Protein AF-A0A840ZQ53-F1 (afdb_monomer_lite)

Secondary structure (DSSP, 8-state):
------------------PPPP---S---HHHHHHHHHHHHHHHHHTS-HHHHHHHHHHHHHHHHHHHTSTTTHHHHHHHHHHHHHHHHHHHH-

Radius of gyration: 27.53 Å; chains: 1; bounding box: 45×70×69 Å

Foldseek 3Di:
DDDDDDDDDDDPPPPDDPPPPPPPPPDDDLLNVLLVVLLVQLVVLVPDDPVVSVVSVVVLVVVLVVLCPDDVSVSSVSNVVNNVVNVVVVVVVD

Structure (mmCIF, N/CA/C/O backbone):
data_AF-A0A840ZQ53-F1
#
_entry.id   AF-A0A840ZQ53-F1
#
loop_
_atom_site.group_PDB
_atom_site.id
_atom_site.type_symbol
_atom_site.label_atom_id
_atom_site.label_alt_id
_atom_site.label_comp_id
_atom_site.label_asym_id
_atom_site.label_entity_id
_atom_site.label_seq_id
_atom_site.pdbx_PDB_ins_code
_atom_site.Cartn_x
_atom_site.Cartn_y
_atom_site.Cartn_z
_atom_site.occupancy
_atom_site.B_iso_or_equiv
_atom_site.auth_seq_id
_atom_site.auth_comp_id
_atom_site.auth_asym_id
_atom_site.auth_atom_id
_atom_site.pdbx_PDB_model_num
ATOM 1 N N . MET A 1 1 ? -33.300 -55.354 54.629 1.00 41.25 1 MET A N 1
ATOM 2 C CA . MET A 1 1 ? -32.894 -55.943 53.335 1.00 41.25 1 MET A CA 1
ATOM 3 C C . MET A 1 1 ? -33.444 -55.016 52.264 1.00 41.25 1 MET A C 1
ATOM 5 O O . MET A 1 1 ? -34.653 -54.971 52.123 1.00 41.25 1 MET A O 1
ATOM 9 N N . SER A 1 2 ? -32.689 -54.037 51.747 1.00 45.34 2 SER A N 1
ATOM 10 C CA . SER A 1 2 ? -31.531 -54.182 50.826 1.00 45.34 2 SER A CA 1
ATOM 11 C C . SER A 1 2 ? -31.935 -55.078 49.650 1.00 45.34 2 SER A C 1
ATOM 13 O O . SER A 1 2 ? -32.347 -56.198 49.898 1.00 45.34 2 SER A O 1
ATOM 15 N N . GLU A 1 3 ? -31.959 -54.638 48.395 1.00 44.09 3 GLU A N 1
ATOM 16 C CA . GLU A 1 3 ? -30.860 -54.002 47.670 1.00 44.09 3 GLU A CA 1
ATOM 17 C C . GLU A 1 3 ? -31.331 -53.024 46.586 1.00 44.09 3 GLU A C 1
ATOM 19 O O . GLU A 1 3 ? -32.344 -53.211 45.916 1.00 44.09 3 GLU A O 1
ATOM 24 N N . ARG A 1 4 ? -30.509 -51.989 46.398 1.00 50.69 4 ARG A N 1
ATOM 25 C CA . ARG A 1 4 ? -30.430 -51.175 45.186 1.00 50.69 4 ARG A CA 1
ATOM 26 C C . ARG A 1 4 ? -29.771 -52.010 44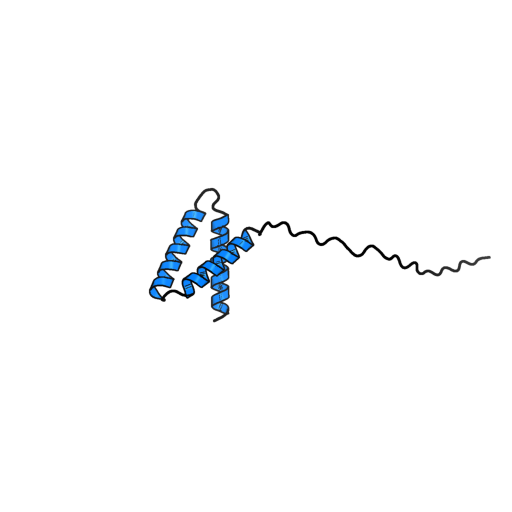.094 1.00 50.69 4 ARG A C 1
ATOM 28 O O . ARG A 1 4 ? -28.719 -52.575 44.359 1.00 50.69 4 ARG A O 1
ATOM 35 N N . HIS A 1 5 ? -30.274 -51.943 42.868 1.00 50.88 5 HIS A N 1
ATOM 36 C CA . HIS A 1 5 ? -29.435 -52.111 41.684 1.00 50.88 5 HIS A CA 1
ATOM 37 C C . HIS A 1 5 ? -29.754 -51.000 40.682 1.00 50.88 5 HIS A C 1
ATOM 39 O O . HIS A 1 5 ? -30.801 -50.959 40.044 1.00 50.88 5 HIS A O 1
ATOM 45 N N . ASP A 1 6 ? -28.820 -50.060 40.642 1.00 50.56 6 ASP A N 1
ATOM 46 C CA . ASP A 1 6 ? -28.642 -49.013 39.652 1.00 50.56 6 ASP A CA 1
ATOM 47 C C . ASP A 1 6 ? -28.074 -49.626 38.358 1.00 50.56 6 ASP A C 1
AT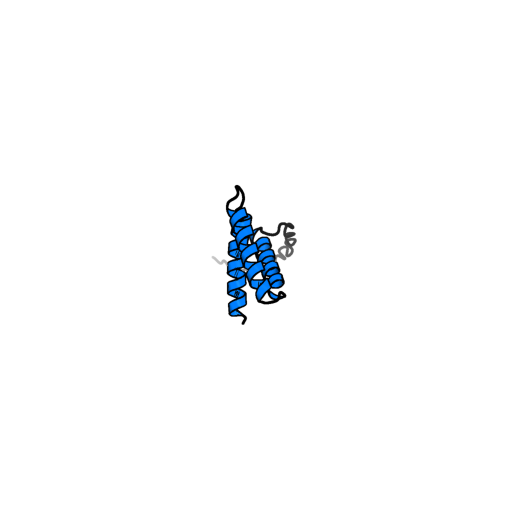OM 49 O O . ASP A 1 6 ? -27.133 -50.424 38.428 1.00 50.56 6 ASP A O 1
ATOM 53 N N . ARG A 1 7 ? -28.638 -49.271 37.195 1.00 54.28 7 ARG A N 1
ATOM 54 C CA . ARG A 1 7 ? -27.914 -49.192 35.911 1.00 54.28 7 ARG A CA 1
ATOM 55 C C . ARG A 1 7 ? -28.749 -48.509 34.822 1.00 54.28 7 ARG A C 1
ATOM 57 O O . ARG A 1 7 ? -29.559 -49.120 34.136 1.00 54.28 7 ARG A O 1
ATOM 64 N N . THR A 1 8 ? -28.569 -47.196 34.755 1.00 48.09 8 THR A N 1
ATOM 65 C CA . THR A 1 8 ? -28.107 -46.430 33.581 1.00 48.09 8 THR A CA 1
ATOM 66 C C . THR A 1 8 ? -28.385 -46.902 32.137 1.00 48.09 8 THR A C 1
ATOM 68 O O . THR A 1 8 ? -28.073 -48.014 31.730 1.00 48.09 8 THR A O 1
ATOM 71 N N . ALA A 1 9 ? -28.726 -45.876 31.339 1.00 41.62 9 ALA A N 1
ATOM 72 C CA . ALA A 1 9 ? -28.484 -45.684 29.899 1.00 41.62 9 ALA A CA 1
ATOM 73 C C . ALA A 1 9 ? -29.457 -46.366 28.907 1.00 41.62 9 ALA A C 1
ATOM 75 O O . ALA A 1 9 ? -29.724 -47.551 28.981 1.00 41.62 9 ALA A O 1
ATOM 76 N N . GLY A 1 10 ? -30.017 -45.688 27.902 1.00 40.28 10 GLY A N 1
ATOM 77 C CA . GLY A 1 10 ? -29.856 -44.303 27.479 1.00 40.28 10 GLY A CA 1
ATOM 78 C C . GLY A 1 10 ? -31.010 -43.889 26.564 1.00 40.28 10 GLY A C 1
ATOM 79 O O . GLY A 1 10 ? -31.345 -44.570 25.599 1.00 40.28 10 GLY A O 1
ATOM 80 N N . ARG A 1 11 ? -31.624 -42.744 26.870 1.00 46.72 11 ARG A N 1
ATOM 81 C CA . ARG A 1 11 ? -32.478 -42.026 25.922 1.00 46.72 11 ARG A CA 1
ATOM 82 C C . ARG A 1 11 ? -31.559 -41.260 24.983 1.00 46.72 11 ARG A C 1
ATOM 84 O O . ARG A 1 11 ? -30.913 -40.302 25.402 1.00 46.72 11 ARG A O 1
ATOM 91 N N . VAL A 1 12 ? -31.500 -41.677 23.724 1.00 53.88 12 VAL A N 1
ATOM 92 C CA . VAL A 1 12 ? -30.832 -40.906 22.675 1.00 53.88 12 VAL A CA 1
ATOM 93 C C . VAL A 1 12 ? -31.706 -39.684 22.390 1.00 53.88 12 VAL A C 1
ATOM 95 O O . VAL A 1 12 ? -32.725 -39.769 21.711 1.00 53.88 12 VAL A O 1
ATOM 98 N N . SER A 1 13 ? -31.344 -38.550 22.987 1.00 52.44 13 SER A N 1
ATOM 99 C CA . SER A 1 13 ? -31.895 -37.247 22.629 1.00 52.44 13 SER A CA 1
ATOM 100 C C . SER A 1 13 ? -31.309 -36.851 21.277 1.00 52.44 13 SER A C 1
ATOM 102 O O . SER A 1 13 ? -30.112 -36.575 21.173 1.00 52.44 13 SER A O 1
ATOM 104 N N . PHE A 1 14 ? -32.138 -36.823 20.233 1.00 49.16 14 PHE A N 1
ATOM 105 C CA . PHE A 1 14 ? -31.810 -36.117 18.996 1.00 49.16 14 PHE A CA 1
ATOM 106 C C . PHE A 1 14 ? -31.906 -34.613 19.270 1.00 49.16 14 PHE A C 1
ATOM 108 O O . PHE A 1 14 ? -32.879 -33.944 18.933 1.00 49.16 14 PHE A O 1
ATOM 115 N N . GLY A 1 15 ? -30.877 -34.099 19.946 1.00 46.62 15 GLY A N 1
ATOM 116 C CA . GLY A 1 15 ? -30.639 -32.677 20.101 1.00 46.62 15 GLY A CA 1
ATOM 117 C C . GLY A 1 15 ? -30.527 -32.028 18.727 1.00 46.62 15 GLY A C 1
ATOM 118 O O . GLY A 1 15 ? -29.790 -32.497 17.856 1.00 46.62 15 GLY A O 1
ATOM 119 N N . ALA A 1 16 ? -31.302 -30.962 18.557 1.00 55.91 16 ALA A N 1
ATOM 120 C CA . ALA A 1 16 ? -31.397 -30.125 17.378 1.00 55.91 16 ALA A CA 1
ATOM 121 C C . ALA A 1 16 ? -30.014 -29.800 16.782 1.00 55.91 16 ALA A C 1
ATOM 123 O O . ALA A 1 16 ? -29.292 -28.925 17.262 1.00 55.91 16 ALA A O 1
ATOM 124 N N . ARG A 1 17 ? -29.646 -30.499 15.704 1.00 54.66 17 ARG A N 1
ATOM 125 C CA . ARG A 1 17 ? -28.548 -30.093 14.828 1.00 54.66 17 ARG A CA 1
ATOM 126 C C . ARG A 1 17 ? -29.111 -29.187 13.751 1.00 54.66 17 ARG A C 1
ATOM 128 O O . ARG A 1 17 ? -29.802 -29.639 12.848 1.00 54.66 17 ARG A O 1
ATOM 135 N N . GLY A 1 18 ? -28.773 -27.912 13.865 1.00 42.25 18 GLY A N 1
ATOM 136 C CA . GLY A 1 18 ? -29.035 -26.928 12.829 1.00 42.25 18 GLY A CA 1
ATOM 137 C C . GLY A 1 18 ? -29.116 -25.527 13.398 1.00 42.25 18 GLY A C 1
ATOM 138 O O . GLY A 1 18 ? -30.134 -24.866 13.249 1.00 42.25 18 GLY A O 1
ATOM 139 N N . ARG A 1 19 ? -28.052 -25.068 14.066 1.00 51.19 19 ARG A N 1
ATOM 140 C CA . ARG A 1 19 ? -27.818 -23.630 14.235 1.00 51.19 19 ARG A CA 1
ATOM 141 C C . ARG A 1 19 ? -27.846 -23.043 12.818 1.00 51.19 19 ARG A C 1
ATOM 143 O O . ARG A 1 19 ? -27.006 -23.475 12.024 1.00 51.19 19 ARG A O 1
ATOM 150 N N . PRO A 1 20 ? -28.784 -22.152 12.446 1.00 50.31 20 PRO A N 1
ATOM 151 C CA . PRO A 1 20 ? -28.687 -21.508 11.149 1.00 50.31 20 PRO A CA 1
ATOM 152 C C . PRO A 1 20 ? -27.343 -20.787 11.137 1.00 50.31 20 PRO A C 1
ATOM 154 O O . PRO A 1 20 ? -27.023 -20.037 12.065 1.00 50.31 20 PRO A O 1
ATOM 157 N N . ALA A 1 21 ? -26.518 -21.130 10.147 1.00 55.78 21 ALA A N 1
ATOM 158 C CA . ALA A 1 21 ? -25.248 -20.482 9.898 1.00 55.78 21 ALA A CA 1
ATOM 159 C C . ALA A 1 21 ? -25.503 -18.978 9.928 1.00 55.78 21 ALA A C 1
ATOM 161 O O . ALA A 1 21 ? -26.314 -18.470 9.151 1.00 55.78 21 ALA A O 1
ATOM 162 N N . GLY A 1 22 ? -24.879 -18.295 10.890 1.00 56.12 22 GLY A N 1
ATOM 163 C CA . GLY A 1 22 ? -24.940 -16.849 10.963 1.00 56.12 22 GLY A CA 1
ATOM 164 C C . GLY A 1 22 ? -24.541 -16.321 9.597 1.00 56.12 22 GLY A C 1
ATOM 165 O O . GLY A 1 22 ? -23.435 -16.594 9.125 1.00 56.12 22 GLY A O 1
ATOM 166 N N . ARG A 1 23 ? -25.470 -15.624 8.942 1.00 55.75 23 ARG A N 1
ATOM 167 C CA . ARG A 1 23 ? -25.153 -14.708 7.856 1.00 55.75 23 ARG A CA 1
ATOM 168 C C . ARG A 1 23 ? -23.998 -13.869 8.395 1.00 55.75 23 ARG A C 1
ATOM 170 O O . ARG A 1 23 ? -24.181 -13.159 9.375 1.00 55.75 23 ARG A O 1
ATOM 177 N N . LYS A 1 24 ? -22.790 -14.057 7.855 1.00 61.47 24 LYS A N 1
ATOM 178 C CA . LYS A 1 24 ? -21.690 -13.139 8.137 1.00 61.47 24 LYS A CA 1
ATOM 179 C C . LYS A 1 24 ? -22.180 -11.819 7.573 1.00 61.47 24 LYS A C 1
ATOM 181 O O . LYS A 1 24 ? -22.314 -11.699 6.355 1.00 61.47 24 LYS A O 1
ATOM 186 N N . ASP A 1 25 ? -22.598 -10.925 8.459 1.00 55.53 25 ASP A N 1
ATOM 187 C CA . ASP A 1 25 ? -22.996 -9.576 8.096 1.00 55.53 25 ASP A CA 1
ATOM 188 C C . ASP A 1 25 ? -21.929 -9.029 7.144 1.00 55.53 25 ASP A C 1
ATOM 190 O O . ASP A 1 25 ? -20.736 -9.252 7.364 1.00 55.53 25 ASP A O 1
ATOM 194 N N . GLY A 1 26 ? -22.360 -8.434 6.028 1.00 61.62 26 GLY A N 1
ATOM 195 C CA . GLY A 1 26 ? -21.526 -8.052 4.877 1.00 61.62 26 GLY A CA 1
ATOM 196 C C . GLY A 1 26 ? -20.519 -6.933 5.157 1.00 61.62 26 GLY A C 1
ATOM 197 O O . GLY A 1 26 ? -20.197 -6.147 4.272 1.00 61.62 26 GLY A O 1
ATOM 198 N N . THR A 1 27 ? -20.051 -6.832 6.393 1.00 68.19 27 THR A N 1
ATOM 199 C CA . THR A 1 27 ? -19.093 -5.860 6.884 1.00 68.19 27 THR A CA 1
ATOM 200 C C . THR A 1 27 ? -17.705 -6.479 6.791 1.00 68.19 27 THR A C 1
ATOM 202 O O . THR A 1 27 ? -17.298 -7.297 7.617 1.00 68.19 27 THR A O 1
ATOM 205 N N . VAL A 1 28 ? -16.963 -6.104 5.750 1.00 74.38 28 VAL A N 1
ATOM 206 C CA . VAL A 1 28 ? -15.537 -6.426 5.648 1.00 74.38 28 VAL A CA 1
ATOM 207 C C . VAL A 1 28 ? -14.807 -5.666 6.753 1.00 74.38 28 VAL A C 1
ATOM 209 O O . VAL A 1 28 ? -14.992 -4.458 6.909 1.00 74.38 28 VAL A O 1
ATOM 212 N N . ALA A 1 29 ? -13.986 -6.365 7.539 1.00 82.81 29 ALA A N 1
ATOM 213 C CA . ALA A 1 29 ? -13.157 -5.707 8.538 1.00 82.81 29 ALA A CA 1
ATOM 214 C C . ALA A 1 29 ? -12.220 -4.713 7.839 1.00 82.81 29 ALA A C 1
ATOM 216 O O . ALA A 1 29 ? -11.570 -5.057 6.853 1.00 82.81 29 ALA A O 1
ATOM 217 N N . VAL A 1 30 ? -12.123 -3.491 8.364 1.00 77.81 30 VAL A N 1
ATOM 218 C CA . VAL A 1 30 ? -11.299 -2.414 7.784 1.00 77.81 30 VAL A CA 1
ATOM 219 C C . VAL A 1 30 ? -9.856 -2.871 7.545 1.00 77.81 30 VAL A C 1
ATOM 221 O O . VAL A 1 30 ? -9.289 -2.563 6.505 1.00 77.81 30 VAL A O 1
ATOM 224 N N . GLY A 1 31 ? -9.288 -3.667 8.458 1.00 74.44 31 GLY A N 1
ATOM 225 C CA . GLY A 1 31 ? -7.953 -4.247 8.285 1.00 74.44 31 GLY A CA 1
ATOM 226 C C . GLY A 1 31 ? -7.855 -5.219 7.103 1.00 74.44 31 GLY A C 1
ATOM 227 O O . GLY A 1 31 ? -6.888 -5.167 6.355 1.00 74.44 31 GLY A O 1
ATOM 228 N N . THR A 1 32 ? -8.876 -6.051 6.876 1.00 81.19 32 THR A N 1
ATOM 229 C CA . THR A 1 32 ? -8.935 -6.965 5.722 1.00 81.19 32 THR A CA 1
ATOM 230 C C . THR A 1 32 ? -9.054 -6.198 4.409 1.00 81.19 32 THR A C 1
ATOM 232 O O . THR A 1 32 ? -8.383 -6.537 3.440 1.00 81.19 32 THR A O 1
ATOM 235 N N . LEU A 1 33 ? -9.871 -5.141 4.377 1.00 82.56 33 LEU A N 1
ATOM 236 C CA . LEU A 1 33 ? -9.964 -4.269 3.207 1.00 82.56 33 LEU A CA 1
ATOM 237 C C . LEU A 1 33 ? -8.633 -3.556 2.945 1.00 82.56 33 LEU A C 1
ATOM 239 O O . LEU A 1 33 ? -8.177 -3.516 1.807 1.00 82.56 33 LEU A O 1
ATOM 243 N N . ALA A 1 34 ? -7.990 -3.038 3.993 1.00 80.56 34 ALA A N 1
ATOM 244 C CA . ALA A 1 34 ? -6.701 -2.371 3.877 1.00 80.56 34 ALA A CA 1
ATOM 245 C C . ALA A 1 34 ? -5.611 -3.312 3.345 1.00 80.56 34 ALA A C 1
ATOM 247 O O . ALA A 1 34 ? -4.833 -2.916 2.484 1.00 80.56 34 ALA A O 1
ATOM 248 N N . GLN A 1 35 ? -5.606 -4.567 3.796 1.00 77.81 35 GLN A N 1
ATOM 249 C CA . GLN A 1 35 ? -4.689 -5.593 3.307 1.00 77.81 35 GLN A CA 1
ATOM 250 C C . GLN A 1 35 ? -4.945 -5.976 1.849 1.00 77.81 35 GLN A C 1
ATOM 252 O O . GLN A 1 35 ? -4.001 -6.050 1.071 1.00 77.81 35 GLN A O 1
ATOM 257 N N . ALA A 1 36 ? -6.204 -6.161 1.451 1.00 83.62 36 ALA A N 1
ATOM 258 C CA . ALA A 1 36 ? -6.537 -6.457 0.060 1.00 83.62 36 ALA A CA 1
ATOM 259 C C . ALA A 1 36 ? -6.145 -5.306 -0.884 1.00 83.62 36 ALA A C 1
ATOM 261 O O . ALA A 1 36 ? -5.603 -5.541 -1.960 1.00 83.62 36 ALA A O 1
ATOM 262 N N . LEU A 1 37 ? -6.384 -4.059 -0.468 1.00 85.88 37 LEU A N 1
ATOM 263 C CA . LEU A 1 37 ? -5.983 -2.872 -1.225 1.00 85.88 37 LEU A CA 1
ATOM 264 C C . LEU A 1 37 ? -4.460 -2.719 -1.305 1.00 85.88 37 LEU A C 1
ATOM 266 O O . LEU A 1 37 ? -3.957 -2.275 -2.332 1.00 85.88 37 LEU A O 1
ATOM 270 N N . ALA A 1 38 ? -3.738 -3.086 -0.245 1.00 84.12 38 ALA A N 1
ATOM 271 C CA . ALA A 1 38 ? -2.281 -3.079 -0.230 1.00 84.12 38 ALA A CA 1
ATOM 272 C C . ALA A 1 38 ? -1.692 -4.071 -1.240 1.00 84.12 38 ALA A C 1
ATOM 274 O O . ALA A 1 38 ? -0.850 -3.680 -2.041 1.00 84.12 38 ALA A O 1
ATOM 275 N N . ILE A 1 39 ? -2.182 -5.316 -1.244 1.00 86.00 39 ILE A N 1
ATOM 276 C CA . ILE A 1 39 ? -1.765 -6.346 -2.209 1.00 86.00 39 ILE A CA 1
ATOM 277 C C . ILE A 1 39 ? -2.059 -5.878 -3.636 1.00 86.00 39 ILE A C 1
ATOM 279 O O . ILE A 1 39 ? -1.156 -5.834 -4.459 1.00 86.00 39 ILE A O 1
ATOM 283 N N . LEU A 1 40 ? -3.283 -5.405 -3.897 1.00 88.69 40 LEU A N 1
ATOM 284 C CA . LEU A 1 40 ? -3.660 -4.903 -5.220 1.00 88.69 40 LEU A CA 1
ATOM 285 C C . LEU A 1 40 ? -2.766 -3.743 -5.687 1.00 88.69 40 LEU A C 1
ATOM 287 O O . LEU A 1 40 ? -2.452 -3.643 -6.869 1.00 88.69 40 LEU A O 1
ATOM 291 N N . ALA A 1 41 ? -2.380 -2.840 -4.783 1.00 87.56 41 ALA A N 1
ATOM 292 C CA . ALA A 1 41 ? -1.496 -1.732 -5.123 1.00 87.56 41 ALA A CA 1
ATOM 293 C C . ALA A 1 41 ? -0.082 -2.210 -5.486 1.00 87.56 41 ALA A C 1
ATOM 295 O O . ALA A 1 41 ? 0.505 -1.658 -6.412 1.00 87.56 41 ALA A O 1
ATOM 296 N N . LEU A 1 42 ? 0.442 -3.222 -4.788 1.00 86.75 42 LEU A N 1
ATOM 297 C CA . LEU A 1 42 ? 1.742 -3.820 -5.098 1.00 86.75 42 LEU A CA 1
ATOM 298 C C . LEU A 1 42 ? 1.701 -4.590 -6.421 1.00 86.75 42 LEU A C 1
ATOM 300 O O . LEU A 1 42 ? 2.551 -4.343 -7.268 1.00 86.75 42 LEU A O 1
ATOM 304 N N . ASP A 1 43 ? 0.663 -5.395 -6.663 1.00 90.19 43 ASP A N 1
ATOM 305 C CA . ASP A 1 43 ? 0.471 -6.109 -7.935 1.00 90.19 43 ASP A CA 1
ATOM 306 C C . ASP A 1 43 ? 0.428 -5.138 -9.132 1.00 90.19 43 ASP A C 1
ATOM 308 O O . ASP A 1 43 ? 0.965 -5.408 -10.204 1.00 90.19 43 ASP A O 1
ATOM 312 N N . LEU A 1 44 ? -0.205 -3.972 -8.956 1.00 90.19 44 LEU A N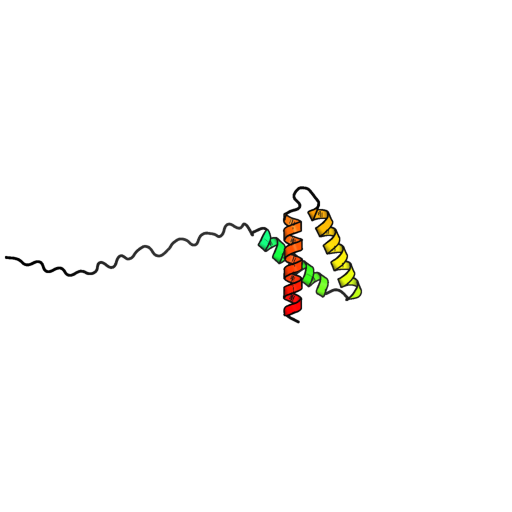 1
ATOM 313 C CA . LEU A 1 44 ? -0.253 -2.926 -9.982 1.00 90.19 44 LEU A CA 1
ATOM 314 C C . LEU A 1 44 ? 1.094 -2.226 -10.200 1.00 90.19 44 LEU A C 1
ATOM 316 O O . LEU A 1 44 ? 1.328 -1.709 -11.289 1.00 90.19 44 LEU A O 1
ATOM 320 N N . ILE A 1 45 ? 1.948 -2.157 -9.179 1.00 89.56 45 ILE A N 1
ATOM 321 C CA . ILE A 1 45 ? 3.299 -1.597 -9.299 1.00 89.56 45 ILE A CA 1
ATOM 322 C C . ILE A 1 45 ? 4.228 -2.606 -9.979 1.00 89.56 45 ILE A C 1
ATOM 324 O O . ILE A 1 45 ? 5.050 -2.202 -10.796 1.00 89.56 45 ILE A O 1
ATOM 328 N N . ASP A 1 46 ? 4.060 -3.898 -9.698 1.00 88.75 46 ASP A N 1
ATOM 329 C CA . ASP A 1 46 ? 4.909 -4.974 -10.221 1.00 88.75 46 ASP A CA 1
ATOM 330 C C . ASP A 1 46 ? 4.780 -5.163 -11.745 1.00 88.75 46 ASP A C 1
ATOM 332 O O . ASP A 1 46 ? 5.707 -5.607 -12.418 1.00 88.75 46 ASP A O 1
ATOM 336 N N . VAL A 1 47 ? 3.654 -4.746 -12.335 1.00 93.06 47 VAL A N 1
ATOM 337 C CA . VAL A 1 47 ? 3.467 -4.750 -13.798 1.00 93.06 47 VAL A CA 1
ATOM 338 C C . VAL A 1 47 ? 4.095 -3.545 -14.516 1.00 93.06 47 VAL A C 1
ATOM 340 O O . VAL A 1 47 ? 4.024 -3.471 -15.745 1.00 93.06 47 VAL A O 1
ATOM 343 N N . LEU A 1 48 ? 4.667 -2.578 -13.788 1.00 90.25 48 LEU A N 1
ATOM 344 C CA . LEU A 1 48 ? 5.321 -1.402 -14.371 1.00 90.25 48 LEU A CA 1
ATOM 345 C C . LEU A 1 48 ? 6.770 -1.701 -14.772 1.00 90.25 48 LEU A C 1
ATOM 347 O O . LEU A 1 48 ? 7.416 -2.602 -14.242 1.00 90.25 48 LEU A O 1
ATOM 351 N N . GLU A 1 49 ? 7.326 -0.892 -15.681 1.00 89.88 49 GLU A N 1
ATOM 352 C CA . GLU A 1 49 ? 8.772 -0.925 -15.912 1.00 89.88 49 GLU A CA 1
ATOM 353 C C . GLU A 1 49 ? 9.530 -0.540 -14.625 1.00 89.88 49 GLU A C 1
ATOM 355 O O . GLU A 1 49 ? 9.060 0.323 -13.878 1.00 89.88 49 GLU A O 1
ATOM 360 N N . PRO A 1 50 ? 10.731 -1.096 -14.362 1.00 83.56 50 PRO A N 1
ATOM 361 C CA . PRO A 1 50 ? 11.429 -0.902 -13.086 1.00 83.56 50 PRO A CA 1
ATOM 362 C C . PRO A 1 50 ? 11.654 0.566 -12.690 1.00 83.56 50 PRO A C 1
ATOM 364 O O . PRO A 1 50 ? 11.591 0.915 -11.511 1.00 83.56 50 PRO A O 1
ATOM 367 N N . ALA A 1 51 ? 11.899 1.443 -13.670 1.00 83.94 51 ALA A N 1
ATOM 368 C CA . ALA A 1 51 ? 12.078 2.875 -13.433 1.00 83.94 51 ALA A CA 1
ATOM 369 C C . ALA A 1 51 ? 10.775 3.567 -12.983 1.00 83.94 51 ALA A C 1
ATOM 371 O O . ALA A 1 51 ? 10.808 4.464 -12.138 1.00 83.94 51 ALA A O 1
ATOM 372 N N . ASP A 1 52 ? 9.631 3.125 -13.508 1.00 90.50 52 ASP A N 1
ATOM 373 C CA . ASP A 1 52 ? 8.311 3.652 -13.163 1.00 90.50 52 ASP A CA 1
ATOM 374 C C . ASP A 1 52 ? 7.767 3.034 -11.869 1.00 90.50 52 ASP A C 1
ATOM 376 O O . ASP A 1 52 ? 7.100 3.727 -11.096 1.00 90.50 52 ASP A O 1
ATOM 380 N N . ALA A 1 53 ? 8.100 1.769 -11.593 1.00 87.06 53 ALA A N 1
ATOM 381 C CA . ALA A 1 53 ? 7.717 1.055 -10.377 1.00 87.06 53 ALA A CA 1
ATOM 382 C C . ALA A 1 53 ? 8.233 1.763 -9.114 1.00 87.06 53 ALA A C 1
ATOM 384 O O . ALA A 1 53 ? 7.454 2.077 -8.210 1.00 87.06 53 ALA A O 1
ATOM 385 N N . ALA A 1 54 ? 9.523 2.121 -9.088 1.00 85.00 54 ALA A N 1
ATOM 386 C CA . ALA A 1 54 ? 10.124 2.839 -7.963 1.00 85.00 54 ALA A CA 1
ATOM 387 C C . ALA A 1 54 ? 9.456 4.208 -7.722 1.00 85.00 54 ALA A C 1
ATOM 389 O O . ALA A 1 54 ? 9.114 4.557 -6.589 1.00 85.00 54 ALA A O 1
ATOM 390 N N . ALA A 1 55 ? 9.198 4.967 -8.794 1.00 88.75 55 ALA A N 1
ATOM 391 C CA . ALA A 1 55 ? 8.522 6.260 -8.705 1.00 88.75 55 ALA A CA 1
ATOM 392 C C . ALA A 1 55 ? 7.052 6.127 -8.259 1.00 88.75 55 ALA A C 1
ATOM 394 O O . ALA A 1 55 ? 6.534 6.986 -7.538 1.00 88.75 55 ALA A O 1
ATOM 395 N N . ALA A 1 56 ? 6.359 5.067 -8.682 1.00 89.81 56 ALA A N 1
ATOM 396 C CA . ALA A 1 56 ? 4.993 4.772 -8.263 1.00 89.81 56 ALA A CA 1
ATOM 397 C C . ALA A 1 56 ? 4.925 4.412 -6.772 1.00 89.81 56 ALA A C 1
ATOM 399 O O . ALA A 1 56 ? 4.076 4.951 -6.057 1.00 89.81 56 ALA A O 1
ATOM 400 N N . GLN A 1 57 ? 5.856 3.585 -6.289 1.00 88.00 57 GLN A N 1
ATOM 401 C CA . GLN A 1 57 ? 5.959 3.201 -4.882 1.00 88.00 57 GLN A CA 1
ATOM 402 C C . GLN A 1 57 ? 6.243 4.410 -3.981 1.00 88.00 57 GLN A C 1
ATOM 404 O O . GLN A 1 57 ? 5.555 4.606 -2.978 1.00 88.00 57 GLN A O 1
ATOM 409 N N . GLU A 1 58 ? 7.182 5.278 -4.367 1.00 87.38 58 GLU A N 1
ATOM 410 C CA . GLU A 1 58 ? 7.482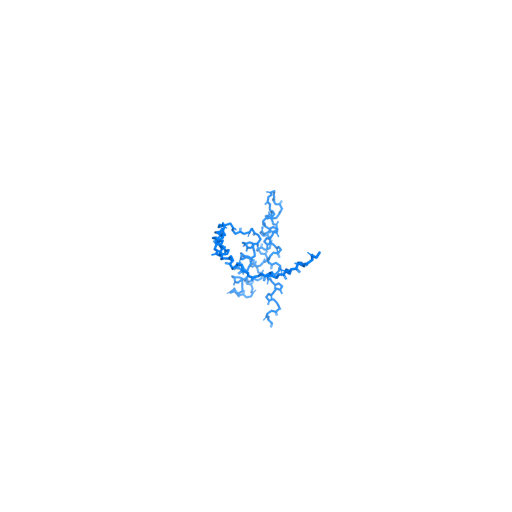 6.507 -3.624 1.00 87.38 58 GLU A CA 1
ATOM 411 C C . GLU A 1 58 ? 6.257 7.436 -3.549 1.00 87.38 58 GLU A C 1
ATOM 413 O O . GLU A 1 58 ? 5.888 7.932 -2.479 1.00 87.38 58 GLU A O 1
ATOM 418 N N . ARG A 1 59 ? 5.564 7.650 -4.676 1.00 89.25 59 ARG A N 1
ATOM 419 C CA . ARG A 1 59 ? 4.343 8.473 -4.716 1.00 89.25 59 ARG A CA 1
ATOM 420 C C . ARG A 1 59 ? 3.228 7.888 -3.856 1.00 89.25 59 ARG A C 1
ATOM 422 O O . ARG A 1 59 ? 2.520 8.654 -3.197 1.00 89.25 59 ARG A O 1
ATOM 429 N N . LEU A 1 60 ? 3.062 6.567 -3.864 1.00 86.69 60 LEU A N 1
ATOM 430 C CA . LEU A 1 60 ? 2.078 5.874 -3.041 1.00 86.69 60 LEU A CA 1
ATOM 431 C C . LEU A 1 60 ? 2.394 6.055 -1.552 1.00 86.69 60 LEU A C 1
ATOM 433 O O . LEU A 1 60 ? 1.524 6.498 -0.802 1.00 86.69 60 LEU A O 1
ATOM 437 N N . ALA A 1 61 ? 3.639 5.812 -1.137 1.00 84.38 61 ALA A N 1
ATOM 438 C CA . ALA A 1 61 ? 4.080 6.009 0.242 1.00 84.38 61 ALA A CA 1
ATOM 439 C C . ALA A 1 61 ? 3.846 7.455 0.713 1.00 84.38 61 ALA A C 1
ATOM 441 O O . ALA A 1 61 ? 3.239 7.677 1.761 1.00 84.38 61 ALA A O 1
ATOM 442 N N . ASN A 1 62 ? 4.215 8.443 -0.107 1.00 86.81 62 ASN A N 1
ATOM 443 C CA . ASN A 1 62 ? 4.014 9.862 0.195 1.00 86.81 62 ASN A CA 1
ATOM 444 C C . ASN A 1 62 ? 2.529 10.239 0.339 1.00 86.81 62 ASN A C 1
ATOM 446 O O . ASN A 1 62 ? 2.161 11.012 1.225 1.00 86.81 62 ASN A O 1
ATOM 450 N N . ARG A 1 63 ? 1.654 9.692 -0.518 1.00 85.12 63 ARG A N 1
ATOM 451 C CA . ARG A 1 63 ? 0.196 9.904 -0.442 1.00 85.12 63 ARG A CA 1
ATOM 452 C C . ARG A 1 63 ? -0.386 9.320 0.841 1.00 85.12 63 ARG A C 1
ATOM 454 O O . ARG A 1 63 ? -1.235 9.953 1.465 1.00 85.12 63 ARG A O 1
ATOM 461 N N . LEU A 1 64 ? 0.060 8.127 1.221 1.00 82.69 64 LEU A N 1
ATOM 462 C CA . LEU A 1 64 ? -0.405 7.451 2.424 1.00 82.69 64 LEU A CA 1
ATOM 463 C C . LEU A 1 64 ? 0.104 8.139 3.697 1.00 82.69 64 LEU A C 1
ATOM 465 O O . LEU A 1 64 ? -0.674 8.347 4.623 1.00 82.69 64 LEU A O 1
ATOM 469 N N . ASP A 1 65 ? 1.360 8.581 3.734 1.00 82.38 65 ASP A N 1
ATOM 470 C CA . ASP A 1 65 ? 1.889 9.359 4.860 1.00 82.38 65 ASP A CA 1
ATOM 471 C C . ASP A 1 65 ? 1.138 10.692 5.032 1.00 82.38 65 ASP A C 1
ATOM 473 O O . ASP A 1 65 ? 0.686 11.030 6.130 1.00 82.38 65 ASP A O 1
ATOM 477 N N . ALA A 1 66 ? 0.900 11.418 3.932 1.00 82.56 66 ALA A N 1
ATOM 478 C CA . ALA A 1 66 ? 0.113 12.650 3.955 1.00 82.56 66 ALA A CA 1
ATOM 479 C C . ALA A 1 66 ? -1.295 12.432 4.539 1.00 82.56 66 ALA A C 1
ATOM 481 O O . ALA A 1 66 ? -1.745 13.224 5.369 1.00 82.56 66 ALA A O 1
ATOM 482 N N . GLN A 1 67 ? -1.956 11.330 4.175 1.00 78.94 67 GLN A N 1
ATOM 483 C CA . GLN A 1 67 ? -3.296 11.006 4.669 1.00 78.94 67 GLN A CA 1
ATOM 484 C C . GLN A 1 67 ? -3.294 10.450 6.094 1.00 78.94 67 GLN A C 1
ATOM 486 O O . GLN A 1 67 ? -4.242 10.709 6.836 1.00 78.94 67 GLN A O 1
ATOM 491 N N . GLY A 1 68 ? -2.235 9.756 6.514 1.00 77.31 68 GLY A N 1
ATOM 492 C CA . GLY A 1 68 ? -2.044 9.319 7.898 1.00 77.31 68 GLY A CA 1
ATOM 493 C C . GLY A 1 68 ? -1.933 10.487 8.884 1.00 77.31 68 GLY A C 1
ATOM 494 O O . GLY A 1 68 ? -2.363 10.368 10.029 1.00 77.31 68 GLY A O 1
ATOM 495 N N . ARG A 1 69 ? -1.440 11.646 8.426 1.00 78.81 69 ARG A N 1
ATOM 496 C CA . ARG A 1 69 ? -1.329 12.880 9.224 1.00 78.81 69 ARG A CA 1
ATOM 497 C C . ARG A 1 69 ? -2.638 13.672 9.356 1.00 78.81 69 ARG A C 1
ATOM 499 O O . ARG A 1 69 ? -2.668 14.671 10.074 1.00 78.81 69 ARG A O 1
ATOM 506 N N . THR A 1 70 ? -3.721 13.255 8.696 1.00 80.12 70 THR A N 1
ATOM 507 C CA . THR A 1 70 ? -5.030 13.927 8.798 1.00 80.12 70 THR A CA 1
ATOM 508 C C . THR A 1 70 ? -5.867 13.405 9.978 1.00 80.12 70 THR A C 1
ATOM 510 O O . THR A 1 70 ? -5.778 12.221 10.320 1.00 80.12 70 THR A O 1
ATOM 513 N N . PRO A 1 71 ? -6.714 14.240 10.616 1.00 63.94 71 PRO A N 1
ATOM 514 C CA . PRO A 1 71 ? -7.655 13.769 11.633 1.00 63.94 71 PRO A CA 1
ATOM 515 C C . PRO A 1 71 ? -8.595 12.706 11.044 1.00 63.94 71 PRO A C 1
ATOM 517 O O . PRO A 1 71 ? -9.344 12.987 10.112 1.00 63.94 71 PRO A O 1
ATOM 520 N N . GLY A 1 72 ? -8.544 11.480 11.574 1.00 66.31 72 GLY A N 1
ATOM 521 C CA . GLY A 1 72 ? -9.269 10.324 11.022 1.00 66.31 72 GLY A CA 1
ATOM 522 C C . GLY A 1 72 ? -8.444 9.411 10.100 1.00 66.31 72 GLY A C 1
ATOM 523 O O . GLY A 1 72 ? -8.964 8.399 9.639 1.00 66.31 72 GLY A O 1
ATOM 524 N N . GLY A 1 73 ? -7.152 9.691 9.888 1.00 65.25 73 GLY A N 1
ATOM 525 C CA . GLY A 1 73 ? -6.232 8.922 9.035 1.00 65.25 73 GLY A CA 1
ATOM 526 C C . GLY A 1 73 ? -5.847 7.516 9.525 1.00 65.25 73 GLY A C 1
ATOM 527 O O . GLY A 1 73 ? -4.923 6.911 8.981 1.00 65.25 73 GLY A O 1
ATOM 528 N N . SER A 1 74 ? -6.535 6.958 10.529 1.00 70.06 74 SER A N 1
ATOM 529 C CA . SER A 1 74 ? -6.224 5.634 11.097 1.00 70.06 74 SER A CA 1
ATOM 530 C C . SER A 1 74 ? -6.341 4.500 10.074 1.00 70.06 74 SER A C 1
ATOM 532 O O . SER A 1 74 ? -5.597 3.525 10.136 1.00 70.06 74 SER A O 1
ATOM 534 N N . GLN A 1 75 ? -7.235 4.648 9.097 1.00 69.81 75 GLN A N 1
ATOM 535 C CA . GLN A 1 75 ? -7.417 3.700 7.993 1.00 69.81 75 GLN A CA 1
ATOM 536 C C . GLN A 1 75 ? -6.228 3.728 7.029 1.00 69.81 75 GLN A C 1
ATOM 538 O O . GLN A 1 75 ? -5.805 2.689 6.533 1.00 69.81 75 GLN A O 1
ATOM 543 N N . THR A 1 76 ? -5.634 4.902 6.824 1.00 68.12 76 THR A N 1
ATOM 544 C CA . THR A 1 76 ? -4.424 5.064 6.018 1.00 68.12 76 THR A CA 1
ATOM 545 C C . THR A 1 76 ? -3.200 4.498 6.729 1.00 68.12 76 THR A C 1
ATOM 547 O O . THR A 1 76 ? -2.381 3.839 6.098 1.00 68.12 76 THR A O 1
ATOM 550 N N . ALA A 1 77 ? -3.106 4.672 8.050 1.00 68.94 77 ALA A N 1
ATOM 551 C CA . ALA A 1 77 ? -2.077 4.017 8.856 1.00 68.94 77 ALA A CA 1
ATOM 552 C C . ALA A 1 77 ? -2.214 2.482 8.819 1.00 68.94 77 ALA A C 1
ATOM 554 O O . ALA A 1 77 ? -1.214 1.774 8.715 1.00 68.94 77 ALA A O 1
ATOM 555 N N . ALA A 1 78 ? -3.449 1.963 8.835 1.00 73.00 78 ALA A N 1
ATOM 556 C CA . ALA A 1 78 ? -3.710 0.538 8.638 1.00 73.00 78 ALA A CA 1
ATOM 557 C C . ALA A 1 78 ? -3.274 0.063 7.241 1.00 73.00 78 ALA A C 1
ATOM 559 O O . ALA A 1 78 ? -2.715 -1.024 7.119 1.00 73.00 78 ALA A O 1
ATOM 560 N N . LEU A 1 79 ? -3.470 0.887 6.205 1.00 73.81 79 LEU A N 1
ATOM 561 C CA . LEU A 1 79 ? -3.005 0.591 4.850 1.00 73.81 79 LEU A CA 1
ATOM 562 C C . LEU A 1 79 ? -1.473 0.592 4.751 1.00 73.81 79 LEU A C 1
ATOM 564 O O . LEU A 1 79 ? -0.916 -0.329 4.172 1.00 73.81 79 LEU A O 1
ATOM 568 N N . LEU A 1 80 ? -0.787 1.566 5.362 1.00 72.44 80 LEU A N 1
ATOM 569 C CA . LEU A 1 80 ? 0.683 1.615 5.433 1.00 72.44 80 LEU A CA 1
ATOM 570 C C . LEU A 1 80 ? 1.262 0.364 6.097 1.00 72.44 80 LEU A C 1
ATOM 572 O O . LEU A 1 80 ? 2.182 -0.250 5.561 1.00 72.44 80 LEU A O 1
ATOM 576 N N . GLY A 1 81 ? 0.696 -0.038 7.240 1.00 73.00 81 GLY A N 1
ATOM 577 C CA . GLY A 1 81 ? 1.089 -1.275 7.912 1.0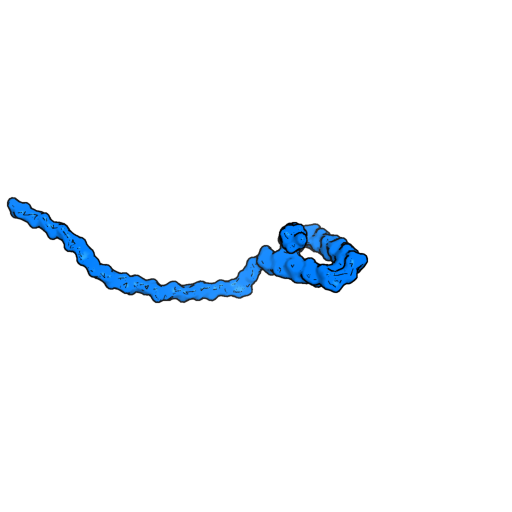0 73.00 81 GLY A CA 1
ATOM 578 C C . GLY A 1 81 ? 0.847 -2.506 7.039 1.00 73.00 81 GLY A C 1
ATOM 579 O O . GLY A 1 81 ? 1.685 -3.401 6.993 1.00 73.00 81 GLY A O 1
ATOM 580 N N . ALA A 1 82 ? -0.264 -2.540 6.303 1.00 77.75 82 ALA A N 1
ATOM 581 C CA . ALA A 1 82 ? -0.587 -3.663 5.436 1.00 77.75 82 ALA A CA 1
ATOM 582 C C . ALA A 1 82 ? 0.289 -3.738 4.172 1.00 77.75 82 ALA A C 1
ATOM 584 O O . ALA A 1 82 ? 0.667 -4.839 3.787 1.00 77.75 82 ALA A O 1
ATOM 585 N N . VAL A 1 83 ? 0.657 -2.602 3.565 1.00 74.81 83 VAL A N 1
ATOM 586 C CA . VAL A 1 83 ? 1.614 -2.540 2.442 1.00 74.81 83 VAL A CA 1
ATOM 587 C C . VAL A 1 83 ? 2.987 -3.029 2.885 1.00 74.81 83 VAL A C 1
ATOM 589 O O . VAL A 1 83 ? 3.568 -3.865 2.206 1.00 74.81 83 VAL A O 1
ATOM 592 N N . ALA A 1 84 ? 3.475 -2.591 4.050 1.00 73.31 84 ALA A N 1
ATOM 593 C CA . ALA A 1 84 ? 4.756 -3.057 4.583 1.00 73.31 84 ALA A CA 1
ATOM 594 C C . ALA A 1 84 ? 4.772 -4.576 4.844 1.00 73.31 84 ALA A C 1
ATOM 596 O O . ALA A 1 84 ? 5.771 -5.241 4.590 1.00 73.31 84 ALA A O 1
ATOM 597 N N . VAL A 1 85 ? 3.660 -5.139 5.334 1.00 73.38 85 VAL A N 1
ATOM 598 C CA . VAL A 1 85 ? 3.522 -6.593 5.527 1.00 73.38 85 VAL A CA 1
ATOM 599 C C . VAL A 1 85 ? 3.441 -7.332 4.191 1.00 73.38 85 VAL A C 1
ATOM 601 O O . VAL A 1 85 ? 4.060 -8.381 4.054 1.00 73.38 85 VAL A O 1
ATOM 604 N N . ALA A 1 86 ? 2.689 -6.816 3.218 1.00 73.75 86 ALA A N 1
ATOM 605 C CA . ALA A 1 86 ? 2.539 -7.449 1.910 1.00 73.75 86 ALA A CA 1
ATOM 606 C C . ALA A 1 86 ? 3.859 -7.458 1.119 1.00 73.75 86 ALA A C 1
ATOM 608 O O . ALA A 1 86 ? 4.226 -8.499 0.588 1.00 73.75 86 ALA A O 1
ATOM 609 N N . ASP A 1 87 ? 4.605 -6.351 1.132 1.00 73.50 87 ASP A N 1
ATOM 610 C CA . ASP A 1 87 ? 5.942 -6.260 0.532 1.00 73.50 87 ASP A CA 1
ATOM 611 C C . ASP A 1 87 ? 6.913 -7.267 1.174 1.00 73.50 87 ASP A C 1
ATOM 613 O O . ASP A 1 87 ? 7.577 -8.038 0.484 1.00 73.50 87 ASP A O 1
ATOM 617 N N . ALA A 1 88 ? 6.918 -7.353 2.510 1.00 69.94 88 ALA A N 1
ATOM 618 C CA . ALA A 1 88 ? 7.735 -8.329 3.228 1.00 69.94 88 ALA A CA 1
ATOM 619 C C . ALA A 1 88 ? 7.361 -9.788 2.909 1.00 69.94 88 ALA A C 1
ATOM 621 O O . ALA A 1 88 ? 8.235 -10.650 2.923 1.00 69.94 88 ALA A O 1
ATOM 622 N N . LEU A 1 89 ? 6.084 -10.083 2.639 1.00 69.25 89 LEU A N 1
ATOM 623 C CA . LEU A 1 89 ? 5.643 -11.416 2.221 1.00 69.25 89 LEU A CA 1
ATOM 624 C C . LEU A 1 89 ? 6.072 -11.726 0.782 1.00 69.25 89 LEU A C 1
ATOM 626 O O . LEU A 1 89 ? 6.591 -12.811 0.548 1.00 69.25 89 LEU A O 1
ATOM 630 N N . MET A 1 90 ? 5.930 -10.778 -0.150 1.00 69.75 90 MET A N 1
ATOM 631 C CA . MET A 1 90 ? 6.362 -10.958 -1.542 1.00 69.75 90 MET A CA 1
ATOM 632 C C . MET A 1 90 ? 7.874 -11.192 -1.651 1.00 69.75 90 MET A C 1
ATOM 634 O O . MET A 1 90 ? 8.301 -12.070 -2.392 1.00 69.75 90 MET A O 1
ATOM 638 N N . GLN A 1 91 ? 8.692 -10.498 -0.853 1.00 69.44 91 GLN A N 1
ATOM 639 C CA . GLN A 1 91 ? 10.145 -10.728 -0.830 1.00 69.44 91 GLN A CA 1
ATOM 640 C C . GLN A 1 91 ? 10.566 -12.090 -0.250 1.00 69.44 91 GLN A C 1
ATOM 642 O O . GLN A 1 91 ? 11.717 -12.489 -0.403 1.00 69.44 91 GLN A O 1
ATOM 647 N N . LEU A 1 92 ? 9.668 -12.803 0.436 1.00 65.06 92 LEU A N 1
ATOM 648 C CA . LEU A 1 92 ? 9.911 -14.172 0.903 1.00 65.06 92 LEU A CA 1
ATOM 649 C C . LEU A 1 92 ? 9.479 -15.231 -0.124 1.00 65.06 92 LEU A C 1
ATOM 651 O O . LEU A 1 92 ? 9.840 -16.397 0.030 1.00 65.06 92 LEU A O 1
ATOM 655 N N . GLU A 1 93 ? 8.692 -14.847 -1.132 1.00 58.44 93 GLU A N 1
ATOM 656 C CA . GLU A 1 93 ? 8.199 -15.735 -2.192 1.00 58.44 9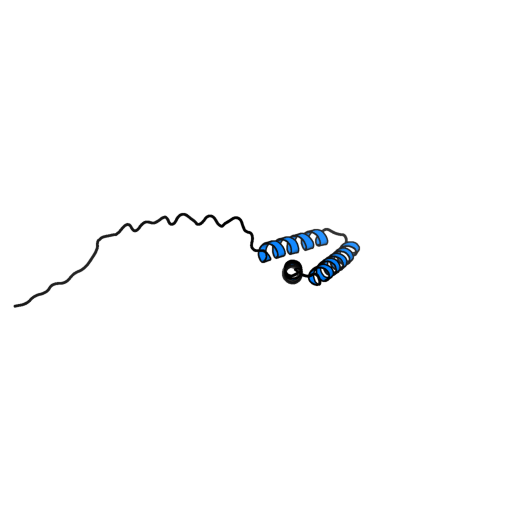3 GLU A CA 1
ATOM 657 C C . GLU A 1 93 ? 9.114 -15.768 -3.433 1.00 58.44 93 GLU A C 1
ATOM 659 O O . GLU A 1 93 ? 8.937 -16.639 -4.289 1.00 58.44 93 GLU A O 1
ATOM 664 N N . THR A 1 94 ? 10.106 -14.872 -3.513 1.00 49.91 94 THR A N 1
ATOM 665 C CA . THR A 1 94 ? 11.134 -14.791 -4.574 1.00 49.91 94 THR A CA 1
ATOM 666 C C . THR A 1 94 ? 12.444 -15.465 -4.184 1.00 49.91 94 THR A C 1
ATOM 668 O O . THR A 1 94 ? 13.022 -16.176 -5.037 1.00 49.91 94 THR A O 1
#

Sequence (94 aa):
MSERHDRTAGRVSFGARGRPAGRKDGTVAVGTLAQALAILALDLIDVLEPADAAAAQERLANRLDAQGRTPGGSQTAALLGAVAVADALMQLET

pLDDT: mean 71.2, std 15.15, range [40.28, 93.06]

Organism: NCBI:txid29428